Protein AF-A0A346Y1V2-F1 (afdb_monomer_lite)

Radius of gyration: 15.4 Å; chains: 1; bounding box: 33×41×38 Å

Foldseek 3Di:
DPPPPPLDFPDDDQLLLETEHEDECVPCVVPVVVVVVSQVVSVVQQHHYDYDYPVNVVPVPVVVVVVVVSSVVSSVCCVVVVTPRGDDPDPPDDPDDPPPPDDDD

Sequence (105 aa):
MQITDRFRADFAYVFAALVLEYQSELYHADRIDEDGLRNADFRRRGWDSLAITKSMLNDPAGTAELVHGIRLEREMLVKEGLIRRPELPRQQGRRTPLRTLVPLG

Secondary structure (DSSP, 8-state):
---------SEEEGGGTEEEEEE-HHHHTT-HHHHHHHHHHHHHTT-EEEEEETTGGG-HHHHHHHHHHHHHHHHHHHHTTSSPPPPPP--TT-SS---------

pLDDT: mean 75.81, std 20.2, range [24.03, 96.75]

Structure (mmCIF, N/CA/C/O backbone):
data_AF-A0A346Y1V2-F1
#
_entry.id   AF-A0A346Y1V2-F1
#
loop_
_atom_site.group_PDB
_atom_site.id
_atom_site.type_symbol
_atom_site.label_atom_id
_atom_site.label_alt_id
_atom_site.label_comp_id
_atom_site.label_asym_id
_atom_site.label_entity_id
_atom_site.label_seq_id
_atom_site.pdbx_PDB_ins_code
_atom_site.Cartn_x
_atom_site.Cartn_y
_atom_site.Cartn_z
_atom_site.occupancy
_atom_site.B_iso_or_equiv
_atom_site.auth_seq_id
_atom_site.auth_comp_id
_atom_site.auth_asym_id
_atom_site.auth_atom_id
_atom_site.pdbx_PDB_model_num
ATOM 1 N N . MET A 1 1 ? -3.211 -33.436 -3.081 1.00 29.20 1 MET A N 1
ATOM 2 C CA . MET A 1 1 ? -2.233 -32.330 -3.120 1.00 29.20 1 MET A CA 1
ATOM 3 C C . MET A 1 1 ? -2.719 -31.260 -2.155 1.00 29.20 1 MET A C 1
ATOM 5 O O . MET A 1 1 ? -3.708 -30.605 -2.444 1.00 29.20 1 MET A O 1
ATOM 9 N N . GLN A 1 2 ? -2.135 -31.173 -0.958 1.00 24.03 2 GLN A N 1
ATOM 10 C CA . GLN A 1 2 ? -2.475 -30.117 -0.001 1.00 24.03 2 GLN A CA 1
ATOM 11 C C . GLN A 1 2 ? -1.784 -28.837 -0.479 1.00 24.03 2 GLN A C 1
ATOM 13 O O . GLN A 1 2 ? -0.590 -28.650 -0.248 1.00 24.03 2 GLN A O 1
ATOM 18 N N . ILE A 1 3 ? -2.516 -27.984 -1.195 1.00 29.91 3 ILE A N 1
ATOM 19 C CA . ILE A 1 3 ? -2.105 -26.596 -1.395 1.00 29.91 3 ILE A CA 1
ATOM 20 C C . ILE A 1 3 ? -2.246 -25.966 -0.012 1.00 29.91 3 ILE A C 1
ATOM 22 O O . ILE A 1 3 ? -3.338 -25.639 0.437 1.00 29.91 3 ILE A O 1
ATOM 26 N N . THR A 1 4 ? -1.154 -25.942 0.750 1.00 35.81 4 THR A N 1
ATOM 27 C CA . THR A 1 4 ? -1.117 -25.095 1.939 1.00 35.81 4 THR A CA 1
ATOM 28 C C . THR A 1 4 ? -1.144 -23.675 1.406 1.00 35.81 4 THR A C 1
ATOM 30 O O . THR A 1 4 ? -0.176 -23.263 0.771 1.00 35.81 4 THR A O 1
ATOM 33 N N . ASP A 1 5 ? -2.260 -22.970 1.598 1.00 45.00 5 ASP A N 1
ATOM 34 C CA . ASP A 1 5 ? -2.413 -21.556 1.253 1.00 45.00 5 ASP A CA 1
ATOM 35 C C . ASP A 1 5 ? -1.371 -20.735 2.025 1.00 45.00 5 ASP A C 1
ATOM 37 O O . ASP A 1 5 ? -1.602 -20.209 3.118 1.00 45.00 5 ASP A O 1
ATOM 41 N N . ARG A 1 6 ? -0.151 -20.688 1.493 1.00 51.84 6 ARG A N 1
ATOM 42 C CA . ARG A 1 6 ? 0.936 -19.875 2.014 1.00 51.84 6 ARG A CA 1
ATOM 43 C C . ARG A 1 6 ? 0.777 -18.494 1.416 1.00 51.84 6 ARG A C 1
ATOM 45 O O . ARG A 1 6 ? 1.336 -18.186 0.369 1.00 51.84 6 ARG A O 1
ATOM 52 N N . PHE A 1 7 ? 0.023 -17.662 2.121 1.00 58.25 7 PHE A N 1
ATOM 53 C CA . PHE A 1 7 ? -0.017 -16.228 1.874 1.00 58.25 7 PHE A CA 1
ATOM 54 C C . PHE A 1 7 ? 1.361 -15.643 2.163 1.00 58.25 7 PHE A C 1
ATOM 56 O O . PHE A 1 7 ? 1.734 -15.427 3.318 1.00 58.25 7 PHE A O 1
ATOM 63 N N . ARG A 1 8 ? 2.141 -15.437 1.105 1.00 67.31 8 ARG A N 1
ATOM 64 C CA . ARG A 1 8 ? 3.384 -14.684 1.165 1.00 67.31 8 ARG A CA 1
ATOM 65 C C . ARG A 1 8 ? 3.104 -13.297 0.603 1.00 67.31 8 ARG A C 1
ATOM 67 O O . ARG A 1 8 ? 2.815 -13.175 -0.584 1.00 67.31 8 ARG A O 1
ATOM 74 N N . ALA A 1 9 ? 3.179 -12.309 1.485 1.00 73.06 9 ALA A N 1
ATOM 75 C CA . ALA A 1 9 ? 3.426 -10.927 1.110 1.00 73.06 9 ALA A CA 1
ATOM 76 C C . ALA A 1 9 ? 4.911 -10.628 1.307 1.00 73.06 9 ALA A C 1
ATOM 78 O O . ALA A 1 9 ? 5.532 -11.217 2.202 1.00 73.06 9 ALA A O 1
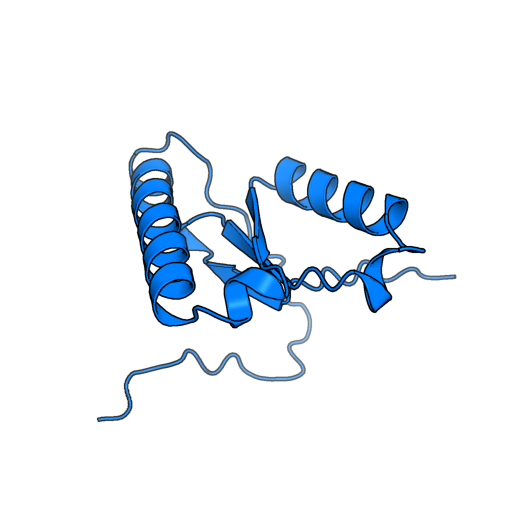ATOM 79 N N . ASP A 1 10 ? 5.476 -9.733 0.500 1.00 80.88 10 ASP A N 1
ATOM 80 C CA . ASP A 1 10 ? 6.862 -9.304 0.694 1.00 80.88 10 ASP A CA 1
ATOM 81 C C . ASP A 1 10 ? 6.980 -8.405 1.930 1.00 80.88 10 ASP A C 1
ATOM 83 O O . ASP A 1 10 ? 7.826 -8.650 2.791 1.00 80.88 10 ASP A O 1
ATOM 87 N N . PHE A 1 11 ? 6.076 -7.428 2.077 1.00 84.31 11 PHE A N 1
ATOM 88 C CA . PHE A 1 11 ? 5.960 -6.590 3.275 1.00 84.31 11 PHE A CA 1
ATOM 89 C C . PHE A 1 11 ? 4.498 -6.283 3.617 1.00 84.31 11 PHE A C 1
ATOM 91 O O . PHE A 1 11 ? 3.633 -6.254 2.744 1.00 84.31 11 PHE A O 1
ATOM 98 N N . ALA A 1 12 ? 4.209 -6.025 4.897 1.00 87.31 12 ALA A N 1
ATOM 99 C CA . ALA A 1 12 ? 2.862 -5.683 5.355 1.00 87.31 12 ALA A CA 1
ATOM 100 C C . ALA A 1 12 ? 2.869 -4.628 6.472 1.00 87.31 12 ALA A C 1
ATOM 102 O O . AL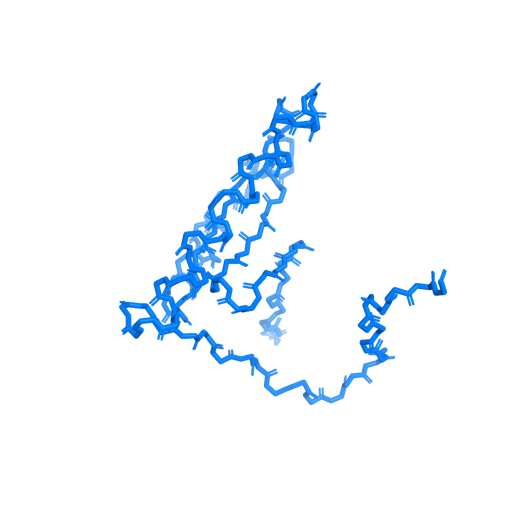A A 1 12 ? 3.506 -4.804 7.512 1.00 87.31 12 ALA A O 1
ATOM 103 N N . TYR A 1 13 ? 2.075 -3.573 6.288 1.00 89.12 13 TYR A N 1
ATOM 104 C CA . TYR A 1 13 ? 1.716 -2.588 7.305 1.00 89.12 13 TYR A CA 1
ATOM 105 C C . TYR A 1 13 ? 0.323 -2.904 7.853 1.00 89.12 13 TYR A C 1
ATOM 107 O O . TYR A 1 13 ? -0.701 -2.465 7.329 1.00 89.12 13 TYR A O 1
ATOM 115 N N . VAL A 1 14 ? 0.280 -3.668 8.944 1.00 86.81 14 VAL A N 1
ATOM 116 C CA . VAL A 1 14 ? -0.970 -4.159 9.553 1.00 86.81 14 VAL A CA 1
ATOM 117 C C . VAL A 1 14 ? -1.912 -3.022 9.955 1.00 86.81 14 VAL A C 1
ATOM 119 O O . VAL A 1 14 ? -3.117 -3.100 9.729 1.00 86.81 14 VAL A O 1
ATOM 122 N N . PHE A 1 15 ? -1.368 -1.949 10.534 1.00 87.56 15 PHE A N 1
ATOM 123 C CA . PHE A 1 15 ? -2.156 -0.801 10.990 1.00 87.56 15 PHE A CA 1
ATOM 124 C C . PHE A 1 15 ? -2.721 0.042 9.846 1.00 87.56 15 PHE A C 1
ATOM 126 O O . PHE A 1 15 ? -3.730 0.706 10.051 1.00 87.56 15 PHE A O 1
ATOM 133 N N . ALA A 1 16 ? -2.119 -0.049 8.661 1.00 90.50 16 ALA A N 1
ATOM 134 C CA . ALA A 1 16 ? -2.571 0.600 7.436 1.00 90.50 16 ALA A CA 1
ATOM 135 C C . ALA A 1 16 ? -3.434 -0.323 6.561 1.00 90.50 16 ALA A C 1
ATOM 137 O O . ALA A 1 16 ? -3.833 0.075 5.469 1.00 90.50 16 ALA A O 1
ATOM 138 N N . ALA A 1 17 ? -3.673 -1.576 6.977 1.00 91.44 17 ALA A N 1
ATOM 139 C CA . ALA A 1 17 ? -4.329 -2.577 6.138 1.00 91.44 17 ALA A CA 1
ATOM 140 C C . ALA A 1 17 ? -3.705 -2.655 4.727 1.00 91.44 17 ALA A C 1
ATOM 142 O O . ALA A 1 17 ? -4.425 -2.677 3.729 1.00 91.44 17 ALA A O 1
ATOM 143 N N . LEU A 1 18 ? -2.372 -2.589 4.643 1.00 91.25 18 LEU A N 1
ATOM 144 C CA . LEU A 1 18 ? -1.623 -2.421 3.395 1.00 91.25 18 LEU A CA 1
ATOM 145 C C . LEU A 1 18 ? -0.537 -3.492 3.278 1.00 91.25 18 LEU A C 1
ATOM 147 O O . LEU A 1 18 ? 0.235 -3.691 4.217 1.00 91.25 18 LEU A O 1
ATOM 151 N N . VAL A 1 19 ? -0.449 -4.148 2.126 1.00 90.12 19 VAL A N 1
ATOM 152 C CA . VAL A 1 19 ? 0.683 -4.993 1.734 1.00 90.12 19 VAL A CA 1
ATOM 153 C C . VAL A 1 19 ? 1.484 -4.314 0.628 1.00 90.12 19 VAL A C 1
ATOM 155 O O . VAL A 1 19 ? 0.923 -3.588 -0.192 1.00 90.12 19 VAL A O 1
ATOM 158 N N . LEU A 1 20 ? 2.796 -4.535 0.625 1.00 89.06 20 LEU A N 1
ATOM 159 C CA . LEU A 1 20 ? 3.667 -4.174 -0.487 1.00 89.06 20 LEU A CA 1
ATOM 160 C C . LEU A 1 20 ? 4.124 -5.454 -1.175 1.00 89.06 20 LEU A C 1
ATOM 162 O O . LEU A 1 20 ? 4.607 -6.378 -0.514 1.00 89.06 20 LEU A O 1
ATOM 166 N N . GLU A 1 21 ? 4.001 -5.478 -2.493 1.00 86.06 21 GLU A N 1
ATOM 167 C CA . GLU A 1 21 ? 4.386 -6.610 -3.331 1.00 86.06 21 GLU A CA 1
ATOM 168 C C . GLU A 1 21 ? 5.417 -6.141 -4.345 1.00 86.06 21 GLU A C 1
ATOM 170 O O . GLU A 1 21 ? 5.148 -5.221 -5.122 1.00 86.06 21 GLU A O 1
ATOM 175 N N . TYR A 1 22 ? 6.598 -6.759 -4.366 1.00 84.62 22 TYR A N 1
ATOM 176 C CA . TYR A 1 22 ? 7.558 -6.450 -5.412 1.00 84.62 22 TYR A CA 1
ATOM 177 C C . TYR A 1 22 ? 7.106 -7.087 -6.728 1.00 84.62 22 TYR A C 1
ATOM 179 O O . TYR A 1 22 ? 7.012 -8.311 -6.868 1.00 84.62 22 TYR A O 1
ATOM 187 N N . GLN A 1 23 ? 6.845 -6.243 -7.722 1.00 80.81 23 GLN A N 1
ATOM 188 C CA . GLN A 1 23 ? 6.491 -6.671 -9.062 1.00 80.81 23 GLN A CA 1
ATOM 189 C C . GLN A 1 23 ? 7.702 -6.633 -9.989 1.00 80.81 23 GLN A C 1
ATOM 191 O O . GLN A 1 23 ? 8.100 -5.590 -10.509 1.00 80.81 23 GLN A O 1
ATOM 196 N N . SER A 1 24 ? 8.288 -7.812 -10.205 1.00 71.50 24 SER A N 1
ATOM 197 C CA . SER A 1 24 ? 9.295 -8.025 -11.236 1.00 71.50 24 SER A CA 1
ATOM 198 C C . SER A 1 24 ? 8.653 -8.549 -12.515 1.00 71.50 24 SER A C 1
ATOM 200 O O . SER A 1 24 ? 8.089 -9.640 -12.518 1.00 71.50 24 SER A O 1
ATOM 202 N N . GLU A 1 25 ? 8.805 -7.810 -13.615 1.00 65.94 25 GLU A N 1
ATOM 203 C CA . GLU A 1 25 ? 8.298 -8.203 -14.940 1.00 65.94 25 GLU A CA 1
ATOM 204 C C . GLU A 1 25 ? 8.772 -9.605 -15.365 1.00 65.94 25 GLU A C 1
ATOM 206 O O . GLU A 1 25 ? 7.998 -10.379 -15.913 1.00 65.94 25 GLU A O 1
ATOM 211 N N . LEU A 1 26 ? 10.017 -9.969 -15.035 1.00 61.75 26 LEU A N 1
ATOM 212 C CA . LEU A 1 26 ? 10.617 -11.268 -15.369 1.00 61.75 26 LEU A CA 1
ATOM 213 C C . LEU A 1 26 ? 10.015 -12.456 -14.604 1.00 61.75 26 LEU A C 1
ATOM 215 O O . LEU A 1 26 ? 10.038 -13.569 -15.114 1.00 61.75 26 LEU A O 1
ATOM 219 N N . TYR A 1 27 ? 9.518 -12.243 -13.383 1.00 60.41 27 TYR A N 1
ATOM 220 C CA . TYR A 1 27 ? 9.039 -13.326 -12.512 1.00 60.41 27 TYR A CA 1
ATOM 221 C C . TYR A 1 27 ? 7.510 -13.422 -12.439 1.00 60.41 27 TYR A C 1
ATOM 223 O O . TYR A 1 27 ? 6.995 -14.419 -11.932 1.00 60.41 27 TYR A O 1
ATOM 231 N N . HIS A 1 28 ? 6.797 -12.416 -12.958 1.00 62.72 28 HIS A N 1
ATOM 232 C CA . HIS A 1 28 ? 5.332 -12.355 -12.932 1.00 62.72 28 HIS A CA 1
ATOM 233 C C . HIS A 1 28 ? 4.678 -12.513 -14.309 1.00 62.72 28 HIS A C 1
ATOM 235 O O . HIS A 1 28 ? 3.467 -12.701 -14.365 1.00 62.72 28 HIS A O 1
ATOM 241 N N . ALA A 1 29 ? 5.449 -12.501 -15.407 1.00 64.12 29 ALA A N 1
ATOM 242 C CA . ALA A 1 29 ? 4.919 -12.651 -16.769 1.00 64.12 29 ALA A CA 1
ATOM 243 C C . ALA A 1 29 ? 4.053 -13.914 -16.951 1.00 64.12 29 ALA A C 1
ATOM 245 O O . ALA A 1 29 ? 2.987 -13.840 -17.553 1.00 64.12 29 ALA A O 1
ATOM 246 N N . ASP A 1 30 ? 4.458 -15.035 -16.347 1.00 69.62 30 ASP A N 1
ATOM 247 C CA . ASP A 1 30 ? 3.746 -16.318 -16.449 1.00 69.62 30 ASP A CA 1
ATOM 248 C C . ASP A 1 30 ? 2.822 -16.602 -15.247 1.00 69.62 30 ASP A C 1
ATOM 250 O O . ASP A 1 30 ? 2.270 -17.695 -15.125 1.00 69.62 30 ASP A O 1
ATOM 254 N N . ARG A 1 31 ? 2.670 -15.644 -14.320 1.00 71.25 31 ARG A N 1
ATOM 255 C CA . ARG A 1 31 ? 1.942 -15.821 -13.044 1.00 71.25 31 ARG A CA 1
ATOM 256 C C . ARG A 1 31 ? 0.846 -14.782 -12.811 1.00 71.25 31 ARG A C 1
ATOM 258 O O . ARG A 1 3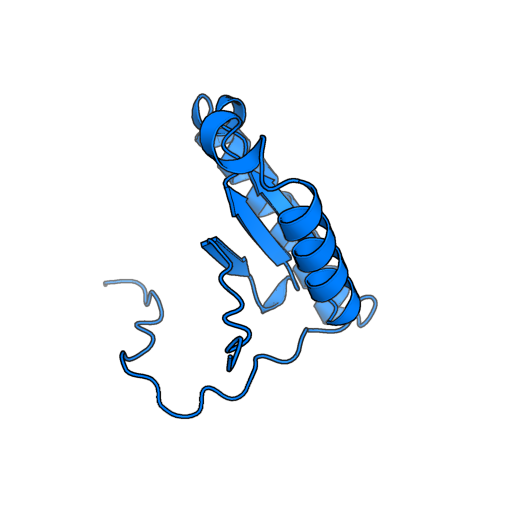1 ? 0.336 -14.664 -11.699 1.00 71.25 31 ARG A O 1
ATOM 265 N N . ILE A 1 32 ? 0.445 -14.071 -13.864 1.00 73.94 32 ILE A N 1
ATOM 266 C CA . ILE A 1 32 ? -0.554 -12.991 -13.822 1.00 73.94 32 ILE A CA 1
ATOM 267 C C . ILE A 1 32 ? -1.856 -13.443 -13.146 1.00 73.94 32 ILE A C 1
ATOM 269 O O . ILE A 1 32 ? -2.381 -12.732 -12.288 1.00 73.94 32 ILE A O 1
ATOM 273 N N . ASP A 1 33 ? -2.353 -14.635 -13.481 1.00 74.69 33 ASP A N 1
ATOM 274 C CA . ASP A 1 33 ? -3.592 -15.164 -12.901 1.00 74.69 33 ASP A CA 1
ATOM 275 C C . ASP A 1 33 ? -3.437 -15.485 -11.407 1.00 74.69 33 ASP A C 1
ATOM 277 O O . ASP A 1 33 ? -4.314 -15.167 -10.602 1.00 74.69 33 ASP A O 1
ATOM 281 N N . GLU A 1 34 ? -2.300 -16.061 -11.005 1.00 76.56 34 GLU A N 1
ATOM 282 C CA . GLU A 1 34 ? -2.002 -16.349 -9.597 1.00 76.56 34 GLU A CA 1
ATOM 283 C C . GLU A 1 34 ? -1.883 -15.060 -8.773 1.00 76.56 34 GLU A C 1
ATOM 285 O O . GLU A 1 34 ? -2.416 -14.974 -7.663 1.00 76.56 34 GLU A O 1
ATOM 290 N N . ASP A 1 35 ? -1.232 -14.035 -9.324 1.00 77.19 35 ASP A N 1
ATOM 291 C CA . ASP A 1 35 ? -1.115 -12.722 -8.693 1.00 77.19 35 ASP A CA 1
ATOM 292 C C . ASP A 1 35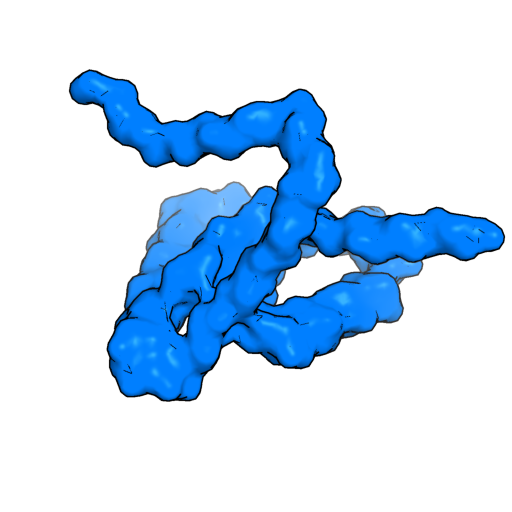 ? -2.459 -12.001 -8.607 1.00 77.19 35 ASP A C 1
ATOM 294 O O . ASP A 1 35 ? -2.770 -11.388 -7.581 1.00 77.19 35 ASP A O 1
ATOM 298 N N . GLY A 1 36 ? -3.290 -12.116 -9.644 1.00 77.44 36 GLY A N 1
ATOM 299 C CA . GLY A 1 36 ? -4.655 -11.605 -9.654 1.00 77.44 36 GLY A CA 1
ATOM 300 C C . GLY A 1 36 ? -5.510 -12.242 -8.557 1.00 77.44 36 GLY A C 1
ATOM 301 O O . GLY A 1 36 ? -6.142 -11.530 -7.771 1.00 77.44 36 GLY A O 1
ATOM 302 N N . LEU A 1 37 ? -5.477 -13.574 -8.443 1.00 81.06 37 LEU A N 1
ATOM 303 C CA . LEU A 1 37 ? -6.181 -14.320 -7.396 1.00 81.06 37 LEU A CA 1
ATOM 304 C C . LEU A 1 37 ? -5.686 -13.944 -5.994 1.00 81.06 37 LEU A C 1
ATOM 306 O O . LEU A 1 37 ? -6.497 -13.738 -5.086 1.00 81.06 37 LEU A O 1
ATOM 310 N N . ARG A 1 38 ? -4.369 -13.796 -5.820 1.00 78.88 38 ARG A N 1
ATOM 311 C CA . ARG A 1 38 ? -3.752 -13.381 -4.555 1.00 78.88 38 ARG A CA 1
ATOM 312 C C . ARG A 1 38 ? -4.166 -11.962 -4.156 1.00 78.88 38 ARG A C 1
ATOM 314 O O . ARG A 1 38 ? -4.602 -11.752 -3.025 1.00 78.88 38 ARG A O 1
ATOM 321 N N . ASN A 1 39 ? -4.121 -11.009 -5.084 1.00 80.31 39 ASN A N 1
ATOM 322 C CA . ASN A 1 39 ? -4.561 -9.631 -4.848 1.00 80.31 39 ASN A CA 1
ATOM 323 C C . ASN A 1 39 ? -6.062 -9.547 -4.535 1.00 80.31 39 ASN A C 1
ATOM 325 O O . ASN A 1 39 ? -6.473 -8.802 -3.643 1.00 80.31 39 ASN A O 1
ATOM 329 N N . ALA A 1 40 ? -6.889 -10.337 -5.222 1.00 83.25 40 ALA A N 1
ATOM 330 C CA . ALA A 1 40 ? -8.314 -10.428 -4.924 1.00 83.25 40 ALA A CA 1
ATOM 331 C C . ALA A 1 40 ? -8.574 -11.012 -3.524 1.00 83.25 40 ALA A C 1
ATOM 333 O O . ALA A 1 40 ? -9.485 -10.562 -2.827 1.00 83.25 40 ALA A O 1
ATOM 334 N N . ASP A 1 41 ? -7.786 -11.997 -3.086 1.00 82.25 41 ASP A N 1
ATOM 335 C CA . ASP A 1 41 ? -7.888 -12.552 -1.734 1.00 82.25 41 ASP A CA 1
ATOM 336 C C . ASP A 1 41 ? -7.453 -11.550 -0.653 1.00 82.25 41 ASP A C 1
ATOM 338 O O . ASP A 1 41 ? -8.161 -11.398 0.345 1.00 82.25 41 ASP A O 1
ATOM 342 N N . PHE A 1 42 ? -6.375 -10.786 -0.879 1.00 82.44 42 PHE A N 1
ATOM 343 C CA . PHE A 1 42 ? -5.984 -9.677 -0.000 1.00 82.44 42 PHE A CA 1
ATOM 344 C C . PHE A 1 42 ? -7.134 -8.686 0.194 1.00 82.44 42 PHE A C 1
ATOM 346 O O . PHE A 1 42 ? -7.542 -8.436 1.333 1.00 82.44 42 PHE A O 1
ATOM 353 N N . ARG A 1 43 ? -7.736 -8.218 -0.905 1.00 84.38 43 ARG A N 1
ATOM 354 C CA . ARG A 1 43 ? -8.876 -7.288 -0.869 1.00 84.38 43 ARG A CA 1
ATOM 355 C C . ARG A 1 43 ? -10.079 -7.854 -0.128 1.00 84.38 43 ARG A C 1
ATOM 357 O O . ARG A 1 43 ? -10.653 -7.163 0.710 1.00 84.38 43 ARG A O 1
ATOM 364 N N . ARG A 1 44 ? -10.430 -9.125 -0.356 1.00 85.19 44 ARG A N 1
ATOM 365 C CA . ARG A 1 44 ? -11.522 -9.795 0.379 1.00 85.19 44 ARG A CA 1
ATOM 366 C C . ARG A 1 44 ? -11.285 -9.841 1.889 1.00 85.19 44 ARG A C 1
ATOM 368 O O . ARG A 1 44 ? -12.243 -9.834 2.655 1.00 85.19 44 ARG A O 1
ATOM 375 N N . ARG A 1 45 ? -10.025 -9.860 2.324 1.00 80.94 45 ARG A N 1
ATOM 376 C CA . ARG A 1 45 ? -9.629 -9.844 3.741 1.00 80.94 45 ARG A CA 1
ATOM 377 C C . ARG A 1 45 ? -9.422 -8.435 4.305 1.00 80.94 45 ARG A C 1
ATOM 379 O O . ARG A 1 45 ? -8.995 -8.304 5.450 1.00 80.94 45 ARG A O 1
ATOM 386 N N . GLY A 1 46 ? -9.728 -7.399 3.525 1.00 86.62 46 GLY A N 1
ATOM 387 C CA . GLY A 1 46 ? -9.593 -6.000 3.923 1.00 86.62 46 GLY A CA 1
ATOM 388 C C . GLY A 1 46 ? -8.189 -5.426 3.743 1.00 86.62 46 GLY A C 1
ATOM 389 O O . GLY A 1 46 ? -7.944 -4.311 4.191 1.00 86.62 46 GLY A O 1
ATOM 390 N N . TRP A 1 47 ? -7.270 -6.155 3.105 1.00 89.19 47 TRP A N 1
ATOM 391 C CA . TRP A 1 47 ? -5.964 -5.621 2.729 1.00 89.19 47 TRP A CA 1
ATOM 392 C C . TRP A 1 47 ? -6.046 -4.908 1.387 1.00 89.19 47 TRP A C 1
ATOM 394 O O . TRP A 1 47 ? -6.687 -5.385 0.454 1.00 89.19 47 TRP A O 1
ATOM 404 N N . ASP A 1 48 ? -5.320 -3.812 1.266 1.00 90.19 48 ASP A N 1
ATOM 405 C CA . ASP A 1 48 ? -4.966 -3.249 -0.029 1.00 90.19 48 ASP A CA 1
ATOM 406 C C . ASP A 1 48 ? -3.526 -3.610 -0.380 1.00 90.19 48 ASP A C 1
ATOM 408 O O . ASP A 1 48 ? -2.729 -3.895 0.514 1.00 90.19 48 ASP A O 1
ATOM 412 N N . SER A 1 49 ? -3.204 -3.620 -1.669 1.00 88.06 49 SER A N 1
ATOM 413 C CA . SER A 1 49 ? -1.903 -4.054 -2.181 1.00 88.06 49 SER A CA 1
ATOM 414 C C . SER A 1 49 ? -1.294 -2.972 -3.058 1.00 88.06 49 SER A C 1
ATOM 416 O O . SER A 1 49 ? -1.894 -2.565 -4.054 1.00 88.06 49 SER A O 1
ATOM 418 N N . LEU A 1 50 ? -0.097 -2.522 -2.685 1.00 90.19 50 LEU A N 1
ATOM 419 C CA . LEU A 1 50 ? 0.713 -1.604 -3.474 1.00 90.19 50 LEU A CA 1
ATOM 420 C C . LEU A 1 50 ? 1.834 -2.385 -4.161 1.00 90.19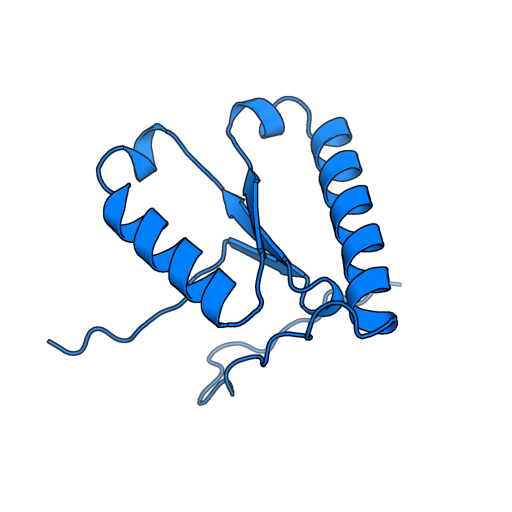 50 LEU A C 1
ATOM 422 O O . LEU A 1 50 ? 2.712 -2.955 -3.509 1.00 90.19 50 LEU A O 1
ATOM 426 N N . ALA A 1 51 ? 1.809 -2.382 -5.490 1.00 89.06 51 ALA A N 1
ATOM 427 C CA . ALA A 1 51 ? 2.875 -2.947 -6.299 1.00 89.06 51 ALA A CA 1
ATOM 428 C C . ALA A 1 51 ? 4.091 -2.010 -6.301 1.00 89.06 51 ALA A C 1
ATOM 430 O O . ALA A 1 51 ? 3.979 -0.843 -6.673 1.00 89.06 51 ALA A O 1
ATOM 431 N N . ILE A 1 52 ? 5.255 -2.533 -5.921 1.00 89.06 52 ILE A N 1
ATOM 432 C CA . ILE A 1 52 ? 6.546 -1.856 -6.043 1.00 89.06 52 ILE A CA 1
ATOM 433 C C . ILE A 1 52 ? 7.245 -2.414 -7.275 1.00 89.06 52 ILE A C 1
ATOM 435 O O . ILE A 1 52 ? 7.604 -3.588 -7.306 1.00 89.06 52 ILE A O 1
ATOM 439 N N . THR A 1 53 ? 7.433 -1.599 -8.305 1.00 88.81 53 THR A N 1
ATOM 440 C CA . THR A 1 53 ? 8.051 -2.046 -9.559 1.00 88.81 53 THR A CA 1
ATOM 441 C C . THR A 1 53 ? 9.563 -1.834 -9.551 1.00 88.81 53 THR A C 1
ATOM 443 O O . THR A 1 53 ? 10.117 -1.100 -8.731 1.00 88.81 53 THR A O 1
ATOM 446 N N . LYS A 1 54 ? 10.257 -2.435 -10.522 1.00 88.56 54 LYS A N 1
ATOM 447 C CA . LYS A 1 54 ? 11.697 -2.212 -10.719 1.00 88.56 54 LYS A CA 1
ATOM 448 C C . LYS A 1 54 ? 12.048 -0.732 -10.936 1.00 88.56 54 LYS A C 1
ATOM 450 O O . LYS A 1 54 ? 13.089 -0.295 -10.461 1.00 88.56 54 LYS A O 1
ATOM 455 N N . SER A 1 55 ? 11.215 0.036 -11.642 1.00 88.94 55 SER A N 1
ATOM 456 C CA . SER A 1 55 ? 11.484 1.459 -11.893 1.00 88.94 55 SER A CA 1
ATOM 457 C C . SER A 1 55 ? 11.394 2.300 -10.622 1.00 88.94 55 SER A C 1
ATOM 459 O O . SER A 1 55 ? 12.214 3.193 -10.442 1.00 88.94 55 SER A O 1
ATOM 461 N N . MET A 1 56 ? 10.474 1.969 -9.713 1.00 91.00 56 MET A N 1
ATOM 462 C CA . MET A 1 56 ? 10.377 2.606 -8.397 1.00 91.00 56 MET A CA 1
ATOM 463 C C . MET A 1 56 ? 11.653 2.385 -7.577 1.00 91.00 56 MET A C 1
ATOM 465 O O . MET A 1 56 ? 12.162 3.307 -6.951 1.00 91.00 56 MET A O 1
ATOM 469 N N . LEU A 1 57 ? 12.262 1.198 -7.662 1.00 87.50 57 LEU A N 1
ATOM 470 C CA . LEU A 1 57 ? 13.528 0.920 -6.972 1.00 87.50 57 LEU A CA 1
ATOM 471 C C . LEU A 1 57 ? 14.715 1.768 -7.468 1.00 87.50 57 LEU A C 1
ATOM 473 O O . LEU A 1 57 ? 15.715 1.858 -6.758 1.00 87.50 57 LEU A O 1
ATOM 477 N N . ASN A 1 58 ? 14.619 2.400 -8.643 1.00 93.12 58 ASN A N 1
ATOM 478 C CA . ASN A 1 58 ? 15.639 3.342 -9.119 1.00 93.12 58 ASN A CA 1
ATOM 479 C C . ASN A 1 58 ? 15.550 4.714 -8.424 1.00 93.12 58 ASN A C 1
ATOM 481 O O . ASN A 1 58 ? 16.516 5.471 -8.473 1.00 93.12 58 ASN A O 1
ATOM 485 N N . ASP A 1 59 ? 14.425 5.020 -7.771 1.00 94.69 59 ASP A N 1
ATOM 486 C CA . ASP A 1 59 ? 14.237 6.183 -6.902 1.00 94.69 59 ASP A CA 1
ATOM 487 C C . ASP A 1 59 ? 13.747 5.724 -5.515 1.00 94.69 59 ASP A C 1
ATOM 489 O O . ASP A 1 59 ? 12.547 5.754 -5.203 1.00 94.69 59 ASP A O 1
ATOM 493 N N . PRO A 1 60 ? 14.666 5.249 -4.657 1.00 91.31 60 PRO A N 1
ATOM 494 C CA . PRO A 1 60 ? 14.299 4.738 -3.343 1.00 91.31 60 PRO A CA 1
ATOM 495 C C . PRO A 1 60 ? 13.735 5.828 -2.423 1.00 91.31 60 PRO A C 1
ATOM 497 O O . PRO A 1 60 ? 12.906 5.516 -1.570 1.00 91.31 60 PRO A O 1
ATOM 500 N N . ALA A 1 61 ? 14.154 7.088 -2.587 1.00 94.12 61 ALA A N 1
ATOM 501 C CA . ALA A 1 61 ? 13.679 8.194 -1.762 1.00 94.12 61 ALA A CA 1
ATOM 502 C C . ALA A 1 61 ? 12.222 8.540 -2.098 1.00 94.12 61 ALA A C 1
ATOM 504 O O . ALA A 1 61 ? 11.377 8.516 -1.201 1.00 94.12 61 ALA A O 1
ATOM 505 N N . GLY A 1 62 ? 11.910 8.755 -3.380 1.00 94.88 62 GLY A N 1
ATOM 506 C CA . GLY A 1 62 ? 10.539 9.017 -3.822 1.00 94.88 62 GLY A CA 1
ATOM 507 C C . GLY A 1 62 ? 9.605 7.835 -3.554 1.00 94.88 62 GLY A C 1
ATOM 508 O O . GLY A 1 62 ? 8.471 8.015 -3.109 1.00 94.88 62 GLY A O 1
ATOM 509 N N . THR A 1 63 ? 10.096 6.603 -3.715 1.00 93.75 63 THR A N 1
ATOM 510 C CA . THR A 1 63 ? 9.326 5.397 -3.368 1.00 93.75 63 THR A CA 1
ATOM 511 C C . THR A 1 63 ? 9.017 5.325 -1.876 1.00 93.75 63 THR A C 1
ATOM 513 O O . THR A 1 63 ? 7.886 5.013 -1.499 1.00 93.75 63 THR A O 1
ATOM 516 N N . ALA A 1 64 ? 9.992 5.622 -1.014 1.00 92.31 64 ALA A N 1
ATOM 517 C CA . ALA A 1 64 ? 9.779 5.635 0.429 1.00 92.31 64 ALA A CA 1
ATOM 518 C C . ALA A 1 64 ? 8.770 6.716 0.845 1.00 92.31 64 ALA A C 1
ATOM 520 O O . ALA A 1 64 ? 7.901 6.439 1.671 1.00 92.31 64 ALA A O 1
ATOM 521 N N . GLU A 1 65 ? 8.848 7.912 0.257 1.00 96.06 65 GLU A N 1
ATOM 522 C CA . GLU A 1 65 ? 7.904 9.005 0.507 1.00 96.06 65 GLU A CA 1
ATOM 523 C C . GLU A 1 65 ? 6.476 8.625 0.095 1.00 96.06 65 GLU A C 1
ATOM 525 O O . GLU A 1 65 ? 5.549 8.744 0.900 1.00 96.06 65 GLU A O 1
ATOM 530 N N . LEU A 1 66 ? 6.305 8.066 -1.107 1.00 95.56 66 LEU A N 1
ATOM 531 C CA . LEU A 1 66 ? 5.018 7.574 -1.600 1.00 95.56 66 LEU A CA 1
ATOM 532 C C . LEU A 1 66 ? 4.416 6.516 -0.665 1.00 95.56 66 LEU A C 1
ATOM 534 O O . LEU A 1 66 ? 3.266 6.635 -0.235 1.00 95.56 66 LEU A O 1
ATOM 538 N N . VAL A 1 67 ? 5.198 5.486 -0.325 1.00 93.69 67 VAL A N 1
ATOM 539 C CA . VAL A 1 67 ? 4.765 4.411 0.582 1.00 93.69 67 VAL A CA 1
ATOM 540 C C . VAL A 1 67 ? 4.391 4.983 1.947 1.00 93.69 67 VAL A C 1
ATOM 542 O O . VAL A 1 67 ? 3.380 4.585 2.529 1.00 93.69 67 VAL A O 1
ATOM 545 N N . HIS A 1 68 ? 5.182 5.923 2.465 1.00 94.31 68 HIS A N 1
ATOM 546 C CA . HIS A 1 68 ? 4.926 6.552 3.752 1.00 94.31 68 HIS A CA 1
ATOM 547 C C . HIS A 1 68 ? 3.623 7.359 3.754 1.00 94.31 68 HIS A C 1
ATOM 549 O O . HIS A 1 68 ? 2.846 7.226 4.702 1.00 94.31 68 HIS A O 1
ATOM 555 N N . GLY A 1 69 ? 3.368 8.144 2.703 1.00 96.56 69 GLY A N 1
ATOM 556 C CA . GLY A 1 69 ? 2.138 8.919 2.542 1.00 96.56 69 GLY A CA 1
ATOM 557 C C . GLY A 1 69 ? 0.896 8.029 2.522 1.00 96.56 69 GLY A C 1
ATOM 558 O O . GLY A 1 69 ? 0.000 8.206 3.347 1.00 96.56 69 GLY A O 1
ATOM 559 N N . ILE A 1 70 ? 0.896 6.997 1.670 1.00 96.06 70 ILE A N 1
ATOM 560 C CA . ILE A 1 70 ? -0.210 6.029 1.573 1.00 96.06 70 ILE A CA 1
ATOM 561 C C . ILE A 1 70 ? -0.419 5.311 2.911 1.00 96.06 70 ILE A C 1
ATOM 563 O O . ILE A 1 70 ? -1.548 5.142 3.371 1.00 96.06 70 ILE A O 1
ATOM 567 N N . ARG A 1 71 ? 0.666 4.886 3.571 1.00 94.75 71 ARG A N 1
ATOM 568 C CA . ARG A 1 71 ? 0.587 4.233 4.882 1.00 94.75 71 ARG A CA 1
ATOM 569 C C . ARG A 1 71 ? -0.105 5.132 5.911 1.00 94.75 71 ARG A C 1
ATOM 571 O O . ARG A 1 71 ? -0.992 4.647 6.609 1.00 94.75 71 ARG A O 1
ATOM 578 N N . LEU A 1 72 ? 0.291 6.403 6.015 1.00 96.25 72 LEU A N 1
ATOM 579 C CA . LEU A 1 72 ? -0.292 7.352 6.972 1.00 96.25 72 LEU A CA 1
ATOM 580 C C . LEU A 1 72 ? -1.776 7.603 6.711 1.00 96.25 72 LEU A C 1
ATOM 582 O O . LEU A 1 72 ? -2.577 7.535 7.643 1.00 96.25 72 LEU A O 1
ATOM 586 N N . GLU A 1 73 ? -2.138 7.865 5.456 1.00 96.75 73 GLU A N 1
ATOM 587 C CA . GLU A 1 73 ? -3.529 8.075 5.052 1.00 96.75 73 GLU A CA 1
ATOM 588 C C . GLU A 1 73 ? -4.392 6.884 5.476 1.00 96.75 73 GLU A C 1
ATOM 590 O O . GLU A 1 73 ? -5.411 7.031 6.151 1.00 96.75 73 GLU A O 1
ATOM 595 N N . ARG A 1 74 ? -3.940 5.670 5.167 1.00 94.62 74 ARG A N 1
ATOM 596 C CA . ARG A 1 74 ? -4.694 4.461 5.488 1.00 94.62 74 ARG A CA 1
ATOM 597 C C . ARG A 1 74 ? -4.749 4.159 6.979 1.00 94.62 74 ARG A C 1
ATOM 599 O O . ARG A 1 74 ? -5.774 3.684 7.457 1.00 94.62 74 ARG A O 1
ATOM 606 N N . GLU A 1 75 ? -3.686 4.431 7.732 1.00 94.56 75 GLU A N 1
ATOM 607 C CA . GLU A 1 75 ? -3.719 4.329 9.197 1.00 94.56 75 GLU A CA 1
ATOM 608 C C . GLU A 1 75 ? -4.789 5.243 9.801 1.00 94.56 75 GLU A C 1
ATOM 610 O O . GLU A 1 75 ? -5.497 4.826 10.722 1.00 94.56 75 GLU A O 1
ATOM 615 N N . MET A 1 76 ? -4.952 6.452 9.255 1.00 96.44 76 MET A N 1
ATOM 616 C CA . MET A 1 76 ? -6.030 7.360 9.646 1.00 96.44 76 MET A CA 1
ATOM 617 C C . MET A 1 76 ? -7.403 6.783 9.299 1.00 96.44 76 MET A C 1
ATOM 619 O O . MET A 1 76 ? -8.254 6.699 10.183 1.00 96.44 76 MET A O 1
ATOM 623 N N . LEU A 1 77 ? -7.592 6.260 8.084 1.00 95.06 77 LEU A N 1
ATOM 624 C CA . LEU A 1 77 ? -8.849 5.612 7.688 1.00 95.06 77 LEU A CA 1
ATOM 625 C C . LEU A 1 77 ? -9.197 4.403 8.578 1.00 95.06 77 LEU A C 1
ATOM 627 O O . LEU A 1 77 ? -10.362 4.201 8.925 1.00 95.06 77 LEU A O 1
ATOM 631 N N . VAL A 1 78 ? -8.204 3.598 8.983 1.00 91.75 78 VAL A N 1
ATOM 632 C CA . VAL A 1 78 ? -8.404 2.493 9.942 1.00 91.75 78 VAL A CA 1
ATOM 633 C C . VAL A 1 78 ? -8.822 3.036 11.305 1.00 91.75 78 VAL A C 1
ATOM 635 O O . VAL A 1 78 ? -9.725 2.490 11.940 1.00 91.75 78 VAL A O 1
ATOM 638 N N . LYS A 1 79 ? -8.153 4.088 11.783 1.00 93.31 79 LYS A N 1
ATOM 639 C CA . LYS A 1 79 ? -8.418 4.703 13.089 1.00 93.31 79 LYS A CA 1
ATOM 640 C C . LYS A 1 79 ? -9.819 5.314 13.162 1.00 93.31 79 LYS A C 1
ATOM 642 O O . LYS A 1 79 ? -10.465 5.207 14.199 1.00 93.31 79 LYS A O 1
ATOM 647 N N . GLU A 1 80 ? -10.281 5.914 12.073 1.00 95.94 80 GLU A N 1
ATOM 648 C CA . GLU A 1 80 ? -11.616 6.507 11.934 1.00 95.94 80 GLU A CA 1
ATOM 649 C C . GLU A 1 80 ? -12.713 5.460 11.680 1.00 95.94 80 GLU A C 1
ATOM 651 O O . GLU A 1 80 ? -13.896 5.788 11.675 1.00 95.94 80 GLU A O 1
ATOM 656 N N . GLY A 1 81 ? -12.341 4.189 11.495 1.00 92.88 81 GLY A N 1
ATOM 657 C CA . GLY A 1 81 ? -13.279 3.096 11.239 1.00 92.88 81 GLY A CA 1
ATOM 658 C C . GLY A 1 81 ? -13.835 3.068 9.813 1.00 92.88 81 GLY A C 1
ATOM 659 O O . GLY A 1 81 ? -14.759 2.303 9.544 1.00 92.88 81 GLY A O 1
ATOM 660 N N . LEU A 1 82 ? -13.269 3.862 8.898 1.00 93.50 82 LEU A N 1
ATOM 661 C CA . LEU A 1 82 ? -13.662 3.921 7.486 1.00 93.50 82 LEU A CA 1
ATOM 662 C C . LEU A 1 82 ? -13.179 2.700 6.699 1.00 93.50 82 LEU A C 1
ATOM 664 O O . LEU A 1 82 ? -13.832 2.274 5.748 1.00 93.50 82 LEU A O 1
ATOM 668 N N . ILE A 1 83 ? -12.062 2.101 7.117 1.00 90.50 83 ILE A N 1
ATOM 669 C CA . ILE A 1 83 ? -11.617 0.794 6.631 1.00 90.50 83 ILE A CA 1
ATOM 670 C C . ILE A 1 83 ? -11.355 -0.148 7.807 1.00 90.50 83 ILE A C 1
ATOM 672 O O . ILE A 1 83 ? -10.885 0.250 8.873 1.00 90.50 83 ILE A O 1
ATOM 676 N N . ARG A 1 84 ? -11.666 -1.434 7.625 1.00 86.56 84 ARG A N 1
ATOM 677 C CA . ARG A 1 84 ? -11.475 -2.438 8.674 1.00 86.56 84 ARG A CA 1
ATOM 678 C C . ARG A 1 84 ? -10.007 -2.845 8.747 1.00 86.56 84 ARG A C 1
ATOM 680 O O . ARG A 1 84 ? -9.408 -3.200 7.736 1.00 86.56 84 ARG A O 1
ATOM 687 N N . ARG A 1 85 ? -9.455 -2.899 9.962 1.00 84.12 85 ARG A N 1
ATOM 688 C CA . ARG A 1 85 ? -8.154 -3.539 10.187 1.00 84.12 85 ARG A CA 1
ATOM 689 C C . ARG A 1 85 ? -8.248 -5.035 9.849 1.00 84.12 85 ARG A C 1
ATOM 691 O O . ARG A 1 85 ? -9.099 -5.714 10.430 1.00 84.12 85 ARG A O 1
ATOM 698 N N . PRO A 1 86 ? -7.374 -5.565 8.982 1.00 82.56 86 PRO A N 1
ATOM 699 C CA . PRO A 1 86 ? -7.395 -6.971 8.645 1.00 82.56 86 PRO A CA 1
ATOM 700 C C . PRO A 1 86 ? -7.051 -7.829 9.853 1.00 82.56 86 PRO A C 1
ATOM 702 O O . PRO A 1 86 ? -6.193 -7.484 10.672 1.00 82.56 86 PRO A O 1
ATOM 705 N N . GLU A 1 87 ? -7.693 -8.985 9.938 1.00 75.75 87 GLU A N 1
ATOM 706 C CA . GLU A 1 87 ? -7.318 -9.989 10.920 1.00 75.75 87 GLU A CA 1
ATOM 707 C C . GLU A 1 87 ? -6.035 -10.679 10.466 1.00 75.75 87 GLU A C 1
ATOM 709 O O . GLU A 1 87 ? -5.944 -11.214 9.358 1.00 75.75 87 GLU A O 1
ATOM 714 N N . LEU A 1 88 ? -5.022 -10.672 11.332 1.00 69.00 88 LEU A N 1
ATOM 715 C CA . LEU A 1 88 ? -3.834 -11.475 11.098 1.00 69.00 88 LEU A CA 1
ATOM 716 C C . LEU A 1 88 ? -4.188 -12.947 11.332 1.00 69.00 88 LEU A C 1
ATOM 718 O O . LEU A 1 88 ? -4.749 -13.268 12.387 1.00 69.00 88 LEU A O 1
ATOM 722 N N . PRO A 1 89 ? -3.850 -13.858 10.400 1.00 62.66 89 PRO A N 1
ATOM 723 C CA . PRO A 1 89 ? -4.050 -15.276 10.636 1.00 62.66 89 PRO A CA 1
ATOM 724 C C . PRO A 1 89 ? -3.319 -15.669 11.920 1.00 62.66 89 PRO A C 1
ATOM 726 O O . PRO A 1 89 ? -2.152 -15.317 12.122 1.00 62.66 89 PRO A O 1
ATOM 729 N N . ARG A 1 90 ? -4.013 -16.399 12.803 1.00 58.28 90 ARG A N 1
ATOM 730 C CA . ARG A 1 90 ? -3.393 -16.985 13.994 1.00 58.28 90 ARG A CA 1
ATOM 731 C C . ARG A 1 90 ? -2.222 -17.835 13.513 1.00 58.28 90 ARG A C 1
ATOM 733 O O . ARG A 1 90 ? -2.433 -18.852 12.859 1.00 58.28 90 ARG A O 1
ATOM 740 N N . GLN A 1 91 ? -0.994 -17.412 13.802 1.00 56.75 91 GLN A N 1
ATOM 741 C CA . GLN A 1 91 ? 0.189 -18.186 13.442 1.00 56.75 91 GLN A CA 1
ATOM 742 C C . GLN A 1 91 ? 0.244 -19.437 14.327 1.00 56.75 91 GLN A C 1
ATOM 744 O O . GLN A 1 91 ? 0.856 -19.427 15.392 1.00 56.75 91 GLN A O 1
ATOM 749 N N . GLN A 1 92 ? -0.425 -20.514 13.908 1.00 46.97 92 GLN A N 1
ATOM 750 C CA . GLN A 1 92 ? -0.206 -21.837 14.482 1.00 46.97 92 GLN A CA 1
ATOM 751 C C . GLN A 1 92 ? 1.211 -22.276 14.095 1.00 46.97 92 GLN A C 1
ATOM 753 O O . GLN A 1 92 ? 1.511 -22.465 12.920 1.00 46.97 92 GLN A O 1
ATOM 758 N N . GLY A 1 93 ? 2.104 -22.370 15.083 1.00 53.12 93 GLY A N 1
ATOM 759 C CA . GLY A 1 93 ? 3.481 -22.820 14.878 1.00 53.12 93 GLY A CA 1
ATOM 760 C C . GLY A 1 93 ? 4.377 -21.800 14.172 1.00 53.12 93 GLY A C 1
ATOM 761 O O . GLY A 1 93 ? 4.857 -22.038 13.063 1.00 53.12 93 GLY A O 1
ATOM 762 N N . ARG A 1 94 ? 4.678 -20.671 14.829 1.00 47.56 94 ARG A N 1
ATOM 763 C CA . ARG A 1 94 ? 5.837 -19.847 14.443 1.00 47.56 94 ARG A CA 1
ATOM 764 C C . ARG A 1 94 ? 7.102 -20.709 14.487 1.00 47.56 94 ARG A C 1
ATOM 766 O O . ARG A 1 94 ? 7.527 -21.109 15.563 1.00 47.56 94 ARG A O 1
ATOM 773 N N . ARG A 1 95 ? 7.743 -20.935 13.337 1.00 52.50 95 ARG A N 1
ATOM 774 C CA . ARG A 1 95 ? 9.118 -21.472 13.284 1.00 52.50 95 ARG A CA 1
ATOM 775 C C . ARG A 1 95 ? 10.174 -20.427 13.660 1.00 52.50 95 ARG A C 1
ATOM 777 O O . ARG A 1 95 ? 11.311 -20.788 13.937 1.00 52.50 95 ARG A O 1
ATOM 784 N N . THR A 1 96 ? 9.813 -19.144 13.678 1.00 44.09 96 THR A N 1
ATOM 785 C CA . THR A 1 96 ? 10.742 -18.045 13.969 1.00 44.09 96 THR A CA 1
ATOM 786 C C . THR A 1 96 ? 10.008 -16.941 14.739 1.00 44.09 96 THR A C 1
ATOM 788 O O . THR A 1 96 ? 8.886 -16.592 14.357 1.00 44.09 96 THR A O 1
ATOM 791 N N . PRO A 1 97 ? 10.577 -16.394 15.829 1.00 43.09 97 PRO A N 1
ATOM 792 C CA . PRO A 1 97 ? 9.989 -15.261 16.540 1.00 43.09 97 PRO A CA 1
ATOM 793 C C . PRO A 1 97 ? 9.903 -14.040 15.616 1.00 43.09 97 PRO A C 1
ATOM 795 O O . PRO A 1 97 ? 10.862 -13.754 14.899 1.00 43.09 97 PRO A O 1
ATOM 798 N N . LEU A 1 98 ? 8.795 -13.287 15.658 1.00 45.31 98 LEU A N 1
ATOM 799 C CA . LEU A 1 98 ? 8.805 -11.917 15.141 1.00 45.31 98 LEU A CA 1
ATOM 800 C C . LEU A 1 98 ? 9.814 -11.138 15.983 1.00 45.31 98 LEU A C 1
ATOM 802 O O . LEU A 1 98 ? 9.535 -10.816 17.137 1.00 45.31 98 LEU A O 1
ATOM 806 N N . ARG A 1 99 ? 10.976 -10.823 15.413 1.00 43.00 99 ARG A N 1
ATOM 807 C CA . ARG A 1 99 ? 11.717 -9.653 1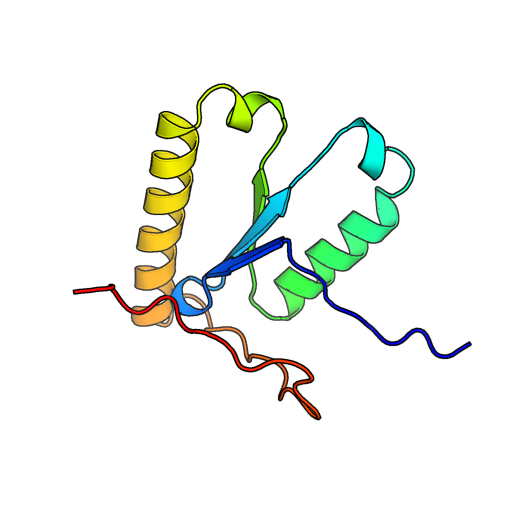5.863 1.00 43.00 99 ARG A CA 1
ATOM 808 C C . ARG A 1 99 ? 10.925 -8.469 15.336 1.00 43.00 99 ARG A C 1
ATOM 810 O O . ARG A 1 99 ? 11.068 -8.088 14.180 1.00 43.00 99 ARG A O 1
ATOM 817 N N . THR A 1 100 ? 10.015 -7.949 16.153 1.00 40.47 100 THR A N 1
ATOM 818 C CA . THR A 1 100 ? 9.596 -6.557 16.016 1.00 40.47 100 THR A CA 1
ATOM 819 C C . THR A 1 100 ? 10.884 -5.755 15.860 1.00 40.47 100 THR A C 1
ATOM 821 O O . THR A 1 100 ? 11.800 -5.924 16.665 1.00 40.47 100 THR A O 1
ATOM 824 N N . LEU A 1 101 ? 11.001 -4.968 14.792 1.00 38.75 101 LEU A N 1
ATOM 825 C CA . LEU A 1 101 ? 12.062 -3.975 14.671 1.00 38.75 101 LEU A CA 1
ATOM 826 C C . LEU A 1 101 ? 11.829 -2.959 15.798 1.00 38.75 101 LEU A C 1
ATOM 828 O O . LEU A 1 101 ? 11.084 -1.998 15.640 1.00 38.75 101 LEU A O 1
ATOM 832 N N . VAL A 1 102 ? 12.359 -3.256 16.981 1.00 28.06 102 VAL A N 1
ATOM 833 C CA . VAL A 1 102 ? 12.511 -2.304 18.080 1.00 28.06 102 VAL A CA 1
ATOM 834 C C . VAL A 1 102 ? 13.665 -1.369 17.708 1.00 28.06 102 VAL A C 1
ATOM 836 O O . VAL A 1 102 ? 14.636 -1.846 17.113 1.00 28.06 102 VAL A O 1
ATOM 839 N N . PRO A 1 103 ? 13.599 -0.068 18.044 1.00 34.47 103 PRO A N 1
ATOM 840 C CA . PRO A 1 103 ? 14.750 0.814 17.909 1.00 34.47 103 PRO A CA 1
ATOM 841 C C . PRO A 1 103 ? 15.907 0.225 18.720 1.00 34.47 103 PRO A C 1
ATOM 843 O O . PRO A 1 103 ? 15.742 -0.091 19.900 1.00 34.47 103 PRO A O 1
ATOM 846 N N . LEU A 1 104 ? 17.062 0.034 18.087 1.00 33.25 104 LEU A N 1
ATOM 847 C CA . LEU A 1 104 ? 18.297 -0.185 18.825 1.00 33.25 104 LEU A CA 1
ATOM 848 C C . LEU A 1 104 ? 18.742 1.183 19.333 1.00 33.25 104 LEU A C 1
ATOM 850 O O . LEU A 1 104 ? 19.189 1.973 18.513 1.00 33.25 104 LEU A O 1
ATOM 854 N N . GLY A 1 105 ? 18.569 1.404 20.641 1.00 34.16 105 GLY A N 1
ATOM 855 C CA . GLY A 1 105 ? 19.348 2.335 21.473 1.00 34.16 105 GLY A CA 1
ATOM 856 C C . GLY A 1 105 ? 19.452 3.771 20.990 1.00 34.16 105 GLY A C 1
ATOM 857 O O . GLY A 1 105 ? 20.302 4.024 20.115 1.00 34.16 105 GLY A O 1
#

Organism: NCBI:txid1608957